Protein AF-A0A821H838-F1 (afdb_monomer_lite)

Sequence (88 aa):
TVMGIPIITLNSIQEDKRIFFDIGATLSYLSEDLRIGTSTGDMNHFDPTLGSFTANVYKIDVALSRTVETLTFGSLPYSMRMPLWLNG

pLDDT: mean 85.68, std 8.5, range [48.12, 95.62]

Structure (mmCIF, N/CA/C/O backbone):
data_AF-A0A821H838-F1
#
_entry.id   AF-A0A821H838-F1
#
loop_
_atom_site.group_PDB
_atom_site.id
_atom_site.type_symbol
_atom_site.label_atom_id
_atom_site.label_alt_id
_atom_site.label_comp_id
_atom_site.label_asym_id
_atom_site.label_entity_id
_atom_site.label_seq_id
_atom_site.pdbx_PDB_ins_code
_atom_site.Cartn_x
_atom_site.Cartn_y
_atom_site.Cartn_z
_atom_site.occupancy
_atom_site.B_iso_or_equiv
_atom_site.auth_seq_id
_atom_site.auth_comp_id
_atom_site.auth_asym_id
_atom_site.auth_atom_id
_atom_site.pdbx_PDB_model_num
ATOM 1 N N . THR A 1 1 ? 1.452 -11.265 -15.681 1.00 67.12 1 THR A N 1
ATOM 2 C CA . THR A 1 1 ? 2.584 -10.630 -14.974 1.00 67.12 1 THR A CA 1
ATOM 3 C C . THR A 1 1 ? 2.923 -9.348 -15.694 1.00 67.12 1 THR A C 1
ATOM 5 O O . THR A 1 1 ? 2.721 -9.271 -16.899 1.00 67.12 1 THR A O 1
ATOM 8 N N . VAL A 1 2 ? 3.416 -8.343 -14.987 1.00 75.38 2 VAL A N 1
ATOM 9 C CA . VAL A 1 2 ? 3.935 -7.106 -15.581 1.00 75.38 2 VAL A CA 1
ATOM 1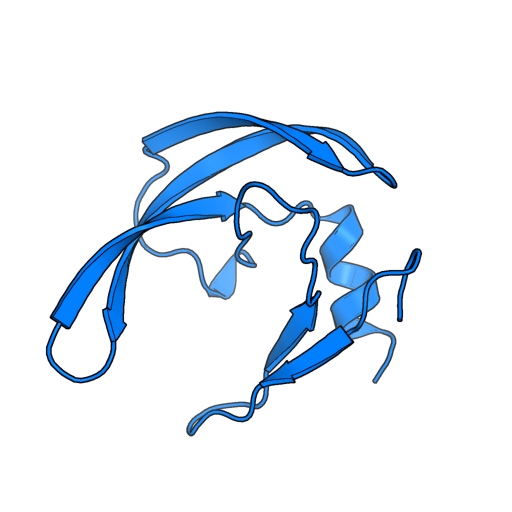0 C C . VAL A 1 2 ? 5.277 -6.862 -14.923 1.00 75.38 2 VAL A C 1
ATOM 12 O O . VAL A 1 2 ? 5.369 -6.920 -13.703 1.00 75.38 2 VAL A O 1
ATOM 15 N N . MET A 1 3 ? 6.318 -6.655 -15.731 1.00 77.81 3 MET A N 1
ATOM 16 C CA . MET A 1 3 ? 7.668 -6.357 -15.229 1.00 77.81 3 MET A CA 1
ATOM 17 C C . MET A 1 3 ? 8.198 -7.460 -14.287 1.00 77.81 3 MET A C 1
ATOM 19 O O . MET A 1 3 ? 8.872 -7.198 -13.303 1.00 77.81 3 MET A O 1
ATOM 23 N N . GLY A 1 4 ? 7.841 -8.719 -14.570 1.00 80.44 4 GLY A N 1
ATOM 24 C CA . GLY A 1 4 ? 8.196 -9.878 -13.741 1.00 80.44 4 GLY A CA 1
ATOM 25 C C . GLY A 1 4 ? 7.312 -10.085 -12.506 1.00 80.44 4 GLY A C 1
ATOM 26 O O . GLY A 1 4 ? 7.343 -11.166 -11.927 1.00 80.44 4 GLY A O 1
ATOM 27 N N . ILE A 1 5 ? 6.460 -9.120 -12.153 1.00 85.81 5 ILE A N 1
ATOM 28 C CA . ILE A 1 5 ? 5.594 -9.189 -10.976 1.00 85.81 5 ILE A CA 1
ATOM 29 C C . ILE A 1 5 ? 4.265 -9.881 -11.339 1.00 85.81 5 ILE A C 1
ATOM 31 O O . ILE A 1 5 ? 3.603 -9.495 -12.318 1.00 85.81 5 ILE A O 1
ATOM 35 N N . PRO A 1 6 ? 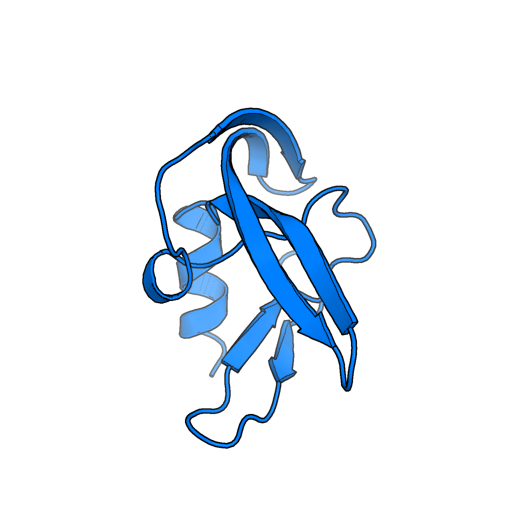3.843 -10.925 -10.602 1.00 89.81 6 PRO A N 1
ATOM 36 C CA . PRO A 1 6 ? 2.529 -11.539 -10.763 1.00 89.81 6 PRO A CA 1
ATOM 37 C C . PRO A 1 6 ? 1.396 -10.541 -10.530 1.00 89.81 6 PRO A C 1
ATOM 39 O O . PRO A 1 6 ? 1.427 -9.760 -9.585 1.00 89.81 6 PRO A O 1
ATOM 42 N N . ILE A 1 7 ? 0.373 -10.600 -11.385 1.00 90.31 7 ILE A N 1
ATOM 43 C CA . ILE A 1 7 ? -0.907 -9.939 -11.125 1.00 90.31 7 ILE A CA 1
ATOM 44 C C . ILE A 1 7 ? -1.886 -11.044 -10.766 1.00 90.31 7 ILE A C 1
ATOM 46 O O . ILE A 1 7 ? -2.068 -11.966 -11.563 1.00 90.31 7 ILE A O 1
ATOM 50 N N . ILE A 1 8 ? -2.488 -10.951 -9.587 1.00 91.56 8 ILE A N 1
ATOM 51 C CA . ILE A 1 8 ? -3.486 -11.907 -9.105 1.00 91.56 8 ILE A CA 1
ATOM 52 C C . ILE A 1 8 ? -4.823 -11.204 -8.895 1.00 91.56 8 ILE A C 1
ATOM 54 O O . ILE A 1 8 ? -4.872 -9.991 -8.679 1.00 91.56 8 ILE A O 1
ATOM 58 N N . THR A 1 9 ? -5.902 -11.977 -8.955 1.00 91.50 9 THR A N 1
ATOM 59 C CA . THR A 1 9 ? -7.244 -11.509 -8.617 1.00 91.50 9 THR A CA 1
ATOM 60 C C . THR A 1 9 ? -7.544 -11.891 -7.173 1.00 91.50 9 THR A C 1
ATOM 62 O O . THR A 1 9 ? -7.518 -13.065 -6.814 1.00 91.50 9 THR A O 1
ATOM 65 N N . LEU A 1 10 ? -7.810 -10.887 -6.345 1.00 88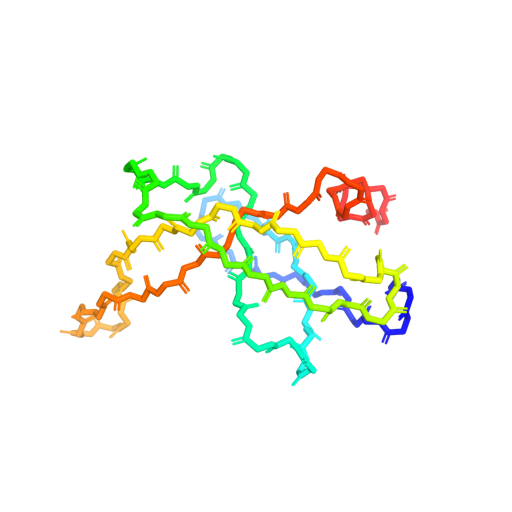.50 10 LEU A N 1
ATOM 66 C CA . LEU A 1 10 ? -8.387 -11.019 -5.018 1.00 88.50 10 LEU A CA 1
ATOM 67 C C . LEU A 1 10 ? -9.903 -10.973 -5.151 1.00 88.50 10 LEU A C 1
ATOM 69 O O . LEU A 1 10 ? -10.465 -9.933 -5.499 1.00 88.50 10 LEU A O 1
ATOM 73 N N . ASN A 1 11 ? -10.556 -12.090 -4.849 1.00 89.44 11 ASN A N 1
ATOM 74 C CA . ASN A 1 11 ? -12.007 -12.119 -4.792 1.00 89.44 11 ASN A CA 1
ATOM 75 C C . ASN A 1 11 ? -12.493 -11.456 -3.502 1.00 89.44 11 ASN A C 1
ATOM 77 O O . ASN A 1 11 ? -12.036 -11.802 -2.410 1.00 89.44 11 ASN A O 1
ATOM 81 N N . SER A 1 12 ? -13.421 -10.509 -3.622 1.00 81.81 12 SER A N 1
ATOM 82 C CA . SER A 1 12 ? -14.062 -9.858 -2.477 1.00 81.81 12 SER A CA 1
ATOM 83 C C . SER A 1 12 ? -15.581 -9.872 -2.624 1.00 81.81 12 SER A C 1
ATOM 85 O O . SER A 1 12 ? -16.111 -10.094 -3.707 1.00 81.81 12 SER A O 1
ATOM 87 N N . ILE A 1 13 ? -16.295 -9.634 -1.521 1.00 79.00 13 ILE A N 1
ATOM 88 C CA . ILE A 1 13 ? -17.766 -9.652 -1.499 1.00 79.00 13 ILE A CA 1
ATOM 89 C C . ILE A 1 13 ? -18.364 -8.581 -2.427 1.00 79.00 13 ILE A C 1
ATOM 91 O O . ILE A 1 13 ? -19.442 -8.787 -2.976 1.00 79.00 13 ILE A O 1
ATOM 95 N N . GLN A 1 14 ? -17.696 -7.434 -2.570 1.00 80.56 14 GLN A N 1
ATOM 96 C CA . GLN A 1 14 ? -18.220 -6.292 -3.323 1.00 80.56 14 GLN A CA 1
ATOM 97 C C . GLN A 1 14 ? -17.715 -6.272 -4.763 1.00 80.56 14 GLN A C 1
ATOM 99 O O . GLN A 1 14 ? -18.492 -6.021 -5.679 1.00 80.56 14 GLN A O 1
ATOM 104 N N . GLU A 1 15 ? -16.421 -6.520 -4.961 1.00 85.00 15 GLU A N 1
ATOM 105 C CA . GLU A 1 15 ? -15.795 -6.463 -6.279 1.00 85.00 15 GLU A CA 1
ATOM 106 C C . GLU A 1 15 ? -14.473 -7.234 -6.286 1.00 85.00 15 GLU A C 1
ATOM 108 O O . GLU A 1 15 ? -13.662 -7.107 -5.362 1.00 85.00 15 GLU A O 1
ATOM 113 N N . ASP A 1 16 ? -14.223 -7.998 -7.343 1.00 89.25 16 ASP A N 1
ATOM 114 C CA . ASP A 1 16 ? -12.908 -8.582 -7.575 1.00 89.25 16 ASP A CA 1
ATOM 115 C C . ASP A 1 16 ? -11.880 -7.469 -7.808 1.00 89.25 16 ASP A C 1
ATOM 117 O O . ASP A 1 16 ? -12.060 -6.591 -8.652 1.00 89.25 16 ASP A O 1
ATOM 121 N N . LYS A 1 17 ? -10.773 -7.506 -7.068 1.00 87.19 17 LYS A N 1
ATOM 122 C CA . LYS A 1 17 ? -9.679 -6.541 -7.214 1.00 87.19 17 LYS A CA 1
ATOM 123 C C . LYS A 1 17 ? -8.451 -7.236 -7.762 1.00 87.19 17 LYS A C 1
ATOM 125 O O . LYS A 1 17 ? -8.106 -8.340 -7.353 1.00 87.19 17 LYS A O 1
ATOM 130 N N . ARG A 1 18 ? -7.745 -6.574 -8.671 1.00 88.25 18 ARG A N 1
ATOM 131 C CA . ARG A 1 18 ? -6.461 -7.061 -9.178 1.00 88.25 18 ARG A CA 1
ATOM 132 C C . ARG A 1 18 ? -5.332 -6.371 -8.451 1.00 88.25 18 ARG A C 1
ATOM 134 O O . ARG A 1 18 ? -5.355 -5.153 -8.295 1.00 88.25 18 ARG A O 1
ATOM 141 N N . ILE A 1 19 ? -4.340 -7.149 -8.045 1.00 90.62 19 ILE A N 1
ATOM 142 C CA . ILE A 1 19 ? -3.183 -6.637 -7.320 1.00 90.62 19 ILE A CA 1
ATOM 143 C C . ILE A 1 19 ? -1.888 -7.163 -7.917 1.00 90.62 19 ILE A C 1
ATOM 145 O O . ILE A 1 19 ? -1.838 -8.274 -8.449 1.00 90.62 19 ILE A O 1
ATOM 149 N N . PHE A 1 20 ? -0.831 -6.368 -7.786 1.00 90.94 20 PHE A N 1
ATOM 150 C CA . PHE A 1 20 ? 0.530 -6.863 -7.918 1.00 90.94 20 PHE A CA 1
ATOM 151 C C . PHE A 1 20 ? 0.874 -7.678 -6.675 1.00 90.94 20 PHE A C 1
ATOM 153 O O . PHE A 1 20 ? 0.770 -7.177 -5.558 1.00 90.94 20 PHE A O 1
ATOM 160 N N . PHE A 1 21 ? 1.279 -8.928 -6.867 1.00 91.06 21 PHE A N 1
ATOM 161 C CA . PHE A 1 21 ? 1.803 -9.761 -5.794 1.00 91.06 21 PHE A CA 1
ATOM 162 C C . PHE A 1 21 ? 3.330 -9.706 -5.823 1.00 91.06 21 PHE A C 1
ATOM 164 O O . PHE A 1 21 ? 3.988 -10.565 -6.411 1.00 91.06 21 PHE A O 1
ATOM 171 N N . ASP A 1 22 ? 3.872 -8.639 -5.240 1.00 88.38 22 ASP A N 1
ATOM 172 C CA . ASP A 1 22 ? 5.304 -8.353 -5.217 1.00 88.38 22 ASP A CA 1
ATOM 173 C C . ASP A 1 22 ? 5.921 -8.687 -3.853 1.00 88.38 22 ASP A C 1
ATOM 175 O O . ASP A 1 22 ? 5.717 -7.979 -2.869 1.00 88.38 22 ASP A O 1
ATOM 179 N N . ILE A 1 23 ? 6.697 -9.771 -3.801 1.00 86.88 23 ILE A N 1
ATOM 180 C CA . ILE A 1 23 ? 7.437 -10.188 -2.599 1.00 86.88 23 ILE A CA 1
ATOM 181 C C . ILE A 1 23 ? 8.705 -9.354 -2.350 1.00 86.88 23 ILE A C 1
ATOM 183 O O . ILE A 1 23 ? 9.300 -9.463 -1.281 1.00 86.88 23 ILE A O 1
ATOM 187 N N . GLY A 1 24 ? 9.148 -8.569 -3.337 1.00 84.44 24 GLY A N 1
ATOM 188 C CA . GLY A 1 24 ? 10.308 -7.684 -3.236 1.00 84.44 24 GLY A CA 1
ATOM 189 C C . GLY A 1 24 ? 9.968 -6.297 -2.689 1.00 84.44 24 GLY A C 1
ATOM 190 O O . GLY A 1 24 ? 10.873 -5.561 -2.291 1.00 84.44 24 GLY A O 1
ATOM 191 N N . ALA A 1 25 ? 8.684 -5.938 -2.636 1.00 84.94 25 ALA A N 1
ATOM 192 C CA . ALA A 1 25 ? 8.238 -4.652 -2.128 1.00 84.94 25 ALA A CA 1
ATOM 193 C C . ALA A 1 25 ? 8.361 -4.577 -0.597 1.00 84.94 25 ALA A C 1
ATOM 195 O O . ALA A 1 25 ? 7.834 -5.409 0.140 1.00 84.94 25 ALA A O 1
ATOM 196 N N . THR A 1 26 ? 9.011 -3.524 -0.098 1.00 86.62 26 THR A N 1
ATOM 197 C CA . THR A 1 26 ? 9.136 -3.259 1.349 1.00 86.62 26 THR A CA 1
ATOM 198 C C . THR A 1 26 ? 7.900 -2.592 1.953 1.00 86.62 26 THR A C 1
ATOM 200 O O . THR A 1 26 ? 7.783 -2.490 3.173 1.00 86.62 26 THR A O 1
ATOM 203 N N . LEU A 1 27 ? 6.983 -2.128 1.103 1.00 89.44 27 LEU A N 1
ATOM 204 C CA . LEU A 1 27 ? 5.754 -1.444 1.473 1.00 89.44 27 LEU A CA 1
ATOM 205 C C . LEU A 1 27 ? 4.637 -1.872 0.521 1.00 89.44 27 LEU A C 1
ATOM 207 O O . LEU A 1 27 ? 4.853 -2.010 -0.680 1.00 89.44 27 LEU A O 1
ATOM 211 N N . SER A 1 28 ? 3.432 -2.055 1.057 1.00 91.50 28 SER A N 1
ATOM 212 C CA . SER A 1 28 ? 2.236 -2.247 0.237 1.00 91.50 28 SER A CA 1
ATOM 213 C C . SER A 1 28 ? 1.683 -0.901 -0.221 1.00 91.50 28 SER A C 1
ATOM 215 O O . SER A 1 28 ? 1.632 0.054 0.556 1.00 91.50 28 SER A O 1
ATOM 217 N N . TYR A 1 29 ? 1.219 -0.833 -1.466 1.00 91.81 29 TYR A N 1
ATOM 218 C CA . TYR A 1 29 ? 0.676 0.390 -2.047 1.00 91.81 29 TYR A CA 1
ATOM 219 C C . TYR A 1 29 ? -0.806 0.238 -2.360 1.00 91.81 29 TYR A C 1
ATOM 221 O O . TYR A 1 29 ? -1.232 -0.779 -2.904 1.00 91.81 29 TYR A O 1
ATOM 229 N N . LEU A 1 30 ? -1.580 1.274 -2.055 1.00 91.06 30 LEU A N 1
ATOM 230 C CA . LEU A 1 30 ? -3.010 1.317 -2.333 1.00 91.06 30 LEU A CA 1
ATOM 231 C C . LEU A 1 30 ? -3.308 2.273 -3.481 1.00 91.06 30 LEU A C 1
ATOM 233 O O . LEU A 1 30 ? -2.723 3.359 -3.584 1.00 91.06 30 LEU A O 1
ATOM 237 N N . SER A 1 31 ? -4.247 1.872 -4.335 1.00 88.06 31 SER A N 1
ATOM 238 C CA . SER A 1 31 ? -4.852 2.769 -5.307 1.00 88.06 31 SER A CA 1
ATOM 239 C C . SER A 1 31 ? -5.639 3.864 -4.590 1.00 88.06 31 SER A C 1
ATOM 241 O O . SER A 1 31 ? -6.074 3.710 -3.452 1.00 88.06 31 SER A O 1
ATOM 243 N N . GLU A 1 32 ? -5.787 5.005 -5.254 1.00 84.31 32 GLU A N 1
ATOM 244 C CA . GLU A 1 32 ? -6.360 6.216 -4.664 1.00 84.31 32 GLU A CA 1
ATOM 245 C C . GLU A 1 32 ? -7.761 6.018 -4.071 1.00 84.31 32 GLU A C 1
ATOM 247 O O . GLU A 1 32 ? -8.056 6.593 -3.030 1.00 84.31 32 GLU A O 1
ATOM 252 N N . ASP A 1 33 ? -8.573 5.158 -4.688 1.00 83.12 33 ASP A N 1
ATOM 253 C CA . ASP A 1 33 ? -9.921 4.780 -4.256 1.00 83.12 33 ASP A CA 1
ATOM 254 C C . ASP A 1 33 ? -9.951 3.969 -2.950 1.00 83.12 33 ASP A C 1
ATOM 256 O O . ASP A 1 33 ? -10.967 3.962 -2.261 1.00 83.12 33 ASP A O 1
ATOM 260 N N . LEU A 1 34 ? -8.844 3.313 -2.588 1.00 82.56 34 LEU A N 1
ATOM 261 C CA . LEU A 1 34 ? -8.718 2.511 -1.367 1.00 82.56 34 LEU A CA 1
ATOM 262 C C . LEU A 1 34 ? -8.022 3.261 -0.226 1.00 82.56 34 LEU A C 1
ATOM 264 O O . LEU A 1 34 ? -7.964 2.762 0.898 1.00 82.56 34 LEU A O 1
ATOM 268 N N . ARG A 1 35 ? -7.464 4.447 -0.490 1.00 82.62 35 ARG A N 1
ATOM 269 C CA . ARG A 1 35 ? -6.815 5.244 0.554 1.00 82.62 35 ARG A CA 1
ATOM 270 C C . ARG A 1 35 ? -7.876 5.944 1.387 1.00 82.62 35 ARG A C 1
ATOM 272 O O . ARG A 1 35 ? -8.663 6.732 0.873 1.00 82.62 35 ARG A O 1
ATOM 279 N N . ILE A 1 36 ? -7.842 5.703 2.690 1.00 81.38 36 ILE A N 1
ATOM 280 C CA . ILE A 1 36 ? -8.733 6.340 3.656 1.00 81.38 36 ILE A CA 1
ATOM 281 C C . ILE A 1 36 ? -7.879 7.196 4.596 1.00 81.38 36 ILE A C 1
ATOM 283 O O . ILE A 1 36 ? -6.802 6.779 5.018 1.00 81.38 36 ILE A 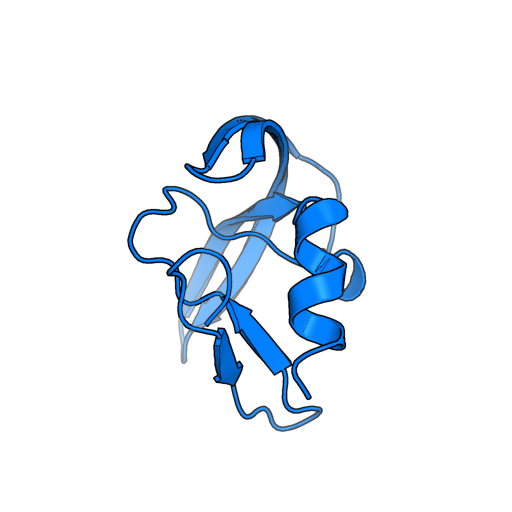O 1
ATOM 287 N N . GLY A 1 37 ? -8.362 8.396 4.923 1.00 83.06 37 GLY A N 1
ATOM 288 C CA . GLY A 1 37 ? -7.689 9.321 5.836 1.00 83.06 37 GLY A CA 1
ATOM 289 C C . GLY A 1 37 ? -6.664 10.245 5.170 1.00 83.06 37 GLY A C 1
ATOM 290 O O . GLY A 1 37 ? -6.638 10.421 3.951 1.00 83.06 37 GLY A O 1
ATOM 291 N N . THR A 1 38 ? -5.835 10.878 6.000 1.00 85.81 38 THR A N 1
ATOM 292 C CA . THR A 1 38 ? -4.841 11.877 5.576 1.00 85.81 38 THR A CA 1
ATOM 293 C C . THR A 1 38 ? -3.452 11.255 5.494 1.00 85.81 38 THR A C 1
ATOM 295 O O . THR A 1 38 ? -3.129 10.338 6.251 1.00 85.81 38 THR A O 1
ATOM 298 N N . SER A 1 39 ? -2.616 11.772 4.588 1.00 90.69 39 SER A N 1
ATOM 299 C CA . SER A 1 39 ? -1.204 11.390 4.533 1.00 90.69 39 SER A CA 1
ATOM 300 C C . SER A 1 39 ? -0.535 11.672 5.879 1.00 90.69 39 SER A C 1
ATOM 302 O O . SER A 1 39 ? -0.733 12.725 6.483 1.00 90.69 39 SER A O 1
ATOM 304 N N . THR A 1 40 ? 0.258 10.714 6.339 1.00 93.44 40 THR A N 1
ATOM 305 C CA . THR A 1 40 ? 1.060 10.790 7.566 1.00 93.44 40 THR A CA 1
ATOM 306 C C . THR A 1 40 ? 2.519 11.153 7.295 1.00 93.44 40 THR A C 1
ATOM 308 O O . THR A 1 40 ? 3.291 11.300 8.240 1.00 93.44 40 THR A O 1
ATOM 311 N N . GLY A 1 41 ? 2.896 11.316 6.024 1.00 93.50 41 GLY A N 1
ATOM 312 C CA . GLY A 1 41 ? 4.232 11.723 5.610 1.00 93.50 41 GLY A CA 1
ATOM 313 C C . GLY A 1 41 ? 4.605 11.185 4.235 1.00 93.50 41 GLY A C 1
ATOM 314 O O . GLY A 1 41 ? 3.752 10.724 3.476 1.00 93.50 41 GLY A O 1
ATOM 315 N N . ASP A 1 42 ? 5.902 11.205 3.955 1.00 93.31 42 ASP A N 1
ATOM 316 C CA . ASP A 1 42 ? 6.496 10.714 2.718 1.00 93.31 42 ASP A CA 1
ATOM 317 C C . ASP A 1 42 ? 7.602 9.706 3.022 1.00 93.31 42 ASP A C 1
ATOM 319 O O . ASP A 1 42 ? 8.335 9.843 4.005 1.00 93.31 42 ASP A O 1
ATOM 323 N N . MET A 1 43 ? 7.737 8.697 2.167 1.00 90.94 43 MET A N 1
ATOM 324 C CA . MET A 1 43 ? 8.792 7.696 2.268 1.00 90.94 43 MET A CA 1
ATOM 325 C C . MET A 1 43 ? 9.430 7.454 0.901 1.00 90.94 43 MET A C 1
ATOM 327 O O . MET A 1 43 ? 8.746 7.354 -0.119 1.00 90.94 43 MET A O 1
ATOM 331 N N . ASN A 1 44 ? 10.761 7.385 0.881 1.00 89.81 44 ASN A N 1
ATOM 332 C CA . ASN A 1 44 ? 11.514 7.050 -0.322 1.00 89.81 44 ASN A CA 1
ATOM 333 C C . ASN A 1 44 ? 11.528 5.537 -0.512 1.00 89.81 44 ASN A C 1
ATOM 335 O O . ASN A 1 44 ? 11.871 4.793 0.406 1.00 89.81 44 ASN A O 1
ATOM 339 N N . HIS A 1 45 ? 11.214 5.105 -1.724 1.00 85.81 45 HIS A N 1
ATOM 340 C CA . HIS A 1 45 ? 11.179 3.710 -2.120 1.00 85.81 45 HIS A CA 1
ATOM 341 C C . HIS A 1 45 ? 11.919 3.493 -3.428 1.00 85.81 45 HIS A C 1
ATOM 343 O O . HIS A 1 45 ? 12.153 4.417 -4.208 1.00 85.81 45 HIS A O 1
ATOM 349 N N . PHE A 1 46 ? 12.287 2.239 -3.647 1.00 82.38 46 PHE A N 1
ATOM 350 C CA . PHE A 1 46 ? 12.861 1.769 -4.888 1.00 82.38 46 PHE A CA 1
ATOM 351 C C . PHE A 1 46 ? 12.027 0.591 -5.379 1.00 82.38 46 PHE A C 1
ATOM 353 O O . PHE A 1 46 ? 11.838 -0.378 -4.644 1.00 82.38 46 PHE A O 1
ATOM 360 N N . ASP A 1 47 ? 11.547 0.689 -6.612 1.00 78.94 47 ASP A N 1
ATOM 361 C CA . ASP A 1 47 ? 10.984 -0.429 -7.361 1.00 78.94 47 ASP A CA 1
ATOM 362 C C . ASP A 1 47 ? 11.924 -0.714 -8.543 1.00 78.94 47 ASP A C 1
ATOM 364 O O . ASP A 1 47 ? 12.342 0.233 -9.215 1.00 78.94 47 ASP A O 1
ATOM 368 N N . PRO A 1 48 ? 12.275 -1.979 -8.833 1.00 74.56 48 PRO A N 1
ATOM 369 C CA . PRO A 1 48 ? 13.187 -2.313 -9.928 1.00 74.56 48 PRO A CA 1
ATOM 370 C C . PRO A 1 48 ? 12.765 -1.773 -11.297 1.00 74.56 48 PRO A C 1
ATOM 372 O O . PRO A 1 48 ? 13.613 -1.623 -12.175 1.00 74.56 48 PRO A O 1
ATOM 375 N N . THR A 1 49 ? 11.479 -1.480 -11.488 1.00 75.31 49 THR A N 1
ATOM 376 C CA . THR A 1 49 ? 10.964 -0.956 -12.748 1.00 75.31 49 THR A CA 1
ATOM 377 C C . THR A 1 49 ? 10.807 0.557 -12.753 1.00 75.31 49 THR A C 1
ATOM 379 O O . THR A 1 49 ? 11.098 1.198 -13.760 1.00 75.31 49 THR A O 1
ATOM 382 N N . LEU A 1 50 ? 10.333 1.142 -11.654 1.00 76.56 50 LEU A N 1
ATOM 383 C CA . LEU A 1 50 ? 10.142 2.591 -11.551 1.00 76.56 50 LEU A CA 1
ATOM 384 C C . LEU A 1 50 ? 11.421 3.346 -11.172 1.00 76.56 50 LEU A C 1
ATOM 386 O O . LEU A 1 50 ? 11.486 4.562 -11.345 1.00 76.56 50 LEU A O 1
ATOM 390 N N . GLY A 1 51 ? 12.423 2.648 -10.639 1.00 82.06 51 GLY A N 1
ATOM 391 C CA . GLY A 1 51 ? 13.568 3.261 -9.982 1.00 82.06 51 GLY A CA 1
ATOM 392 C C . GLY A 1 51 ? 13.190 3.855 -8.623 1.00 82.06 51 GLY A C 1
ATOM 393 O O . GLY A 1 51 ? 12.261 3.397 -7.956 1.00 82.06 51 GLY A O 1
ATOM 394 N N . SER A 1 52 ? 13.938 4.871 -8.194 1.00 88.19 52 SER A N 1
ATOM 395 C CA . SER A 1 52 ? 13.674 5.573 -6.935 1.00 88.19 52 SER A CA 1
ATOM 396 C C . SER A 1 52 ? 12.501 6.540 -7.073 1.00 88.19 52 SER A C 1
ATOM 398 O O . SER A 1 52 ? 12.479 7.371 -7.981 1.00 88.19 52 SER A O 1
ATOM 400 N N . PHE A 1 53 ? 11.568 6.492 -6.129 1.00 87.62 53 PHE A N 1
ATOM 401 C CA . PHE A 1 53 ? 10.441 7.416 -6.050 1.00 87.62 53 PHE A CA 1
ATOM 402 C C . PHE A 1 53 ? 10.073 7.709 -4.595 1.00 87.62 53 PHE A C 1
ATOM 404 O O . PHE A 1 53 ? 10.417 6.963 -3.681 1.00 87.62 53 PHE A O 1
ATOM 411 N N . THR A 1 54 ? 9.355 8.806 -4.379 1.00 89.88 54 THR A N 1
ATOM 412 C CA . THR A 1 54 ? 8.806 9.165 -3.070 1.00 89.88 54 THR A CA 1
ATOM 413 C C . THR A 1 54 ? 7.308 8.895 -3.081 1.00 89.88 54 THR A C 1
ATOM 415 O O . THR A 1 54 ? 6.605 9.338 -3.990 1.00 89.88 54 THR A O 1
ATOM 418 N N . ALA A 1 55 ? 6.819 8.157 -2.088 1.00 89.62 55 ALA A N 1
ATOM 419 C CA . ALA A 1 55 ? 5.406 7.856 -1.920 1.00 89.62 55 ALA A CA 1
ATOM 420 C C . ALA A 1 55 ? 4.860 8.540 -0.668 1.00 89.62 55 ALA A C 1
ATOM 422 O O . ALA A 1 55 ? 5.457 8.447 0.405 1.00 89.62 55 ALA A O 1
ATOM 423 N N . ASN A 1 56 ? 3.686 9.157 -0.796 1.00 93.25 56 ASN A N 1
ATOM 424 C CA . ASN A 1 56 ? 2.902 9.567 0.363 1.00 93.25 56 ASN A CA 1
ATOM 425 C C . ASN A 1 56 ? 2.472 8.309 1.126 1.00 93.25 56 ASN A C 1
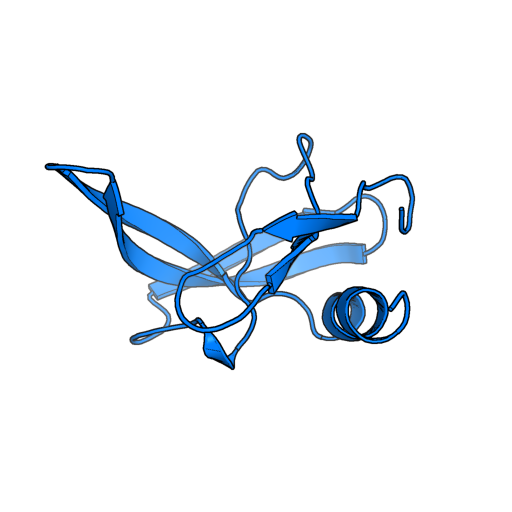ATOM 427 O O . ASN A 1 56 ? 1.982 7.354 0.511 1.00 93.25 56 ASN A O 1
ATOM 431 N N . VAL A 1 57 ? 2.611 8.321 2.450 1.00 94.44 57 VAL A N 1
ATOM 432 C CA . VAL A 1 57 ? 2.272 7.183 3.308 1.00 94.44 57 VAL A CA 1
ATOM 433 C C . VAL A 1 57 ? 1.075 7.467 4.202 1.00 94.44 57 VAL A C 1
ATOM 435 O O . VAL A 1 57 ? 0.919 8.549 4.763 1.00 94.44 57 VAL A O 1
ATOM 438 N N . TYR A 1 58 ? 0.234 6.459 4.374 1.00 94.62 58 TYR A N 1
ATOM 439 C CA . TYR A 1 58 ? -1.021 6.517 5.109 1.00 94.62 58 TYR A CA 1
ATOM 440 C C . TYR A 1 58 ? -1.018 5.432 6.175 1.00 94.62 58 TYR A C 1
ATOM 442 O O . TYR A 1 58 ? -0.582 4.310 5.914 1.00 94.62 58 TYR A O 1
ATOM 450 N N . LYS A 1 59 ? -1.528 5.754 7.363 1.00 93.56 59 LYS A N 1
ATOM 451 C CA . LYS A 1 59 ? -1.819 4.762 8.397 1.00 93.56 59 LYS A CA 1
ATOM 452 C C . LYS A 1 59 ? -3.279 4.361 8.288 1.00 93.56 59 LYS A C 1
ATOM 454 O O . LYS A 1 59 ? -4.150 5.220 8.389 1.00 93.56 59 LYS A O 1
ATOM 459 N N . ILE A 1 60 ? -3.522 3.081 8.048 1.00 92.44 60 ILE A N 1
ATOM 460 C CA . ILE A 1 60 ? -4.857 2.535 7.823 1.00 92.44 60 ILE A CA 1
ATOM 461 C C . ILE A 1 60 ? -5.053 1.362 8.771 1.00 92.44 60 ILE A C 1
ATOM 463 O O . ILE A 1 60 ? -4.210 0.467 8.848 1.00 92.44 60 ILE A O 1
ATOM 467 N N . ASP A 1 61 ? -6.180 1.375 9.472 1.00 92.56 61 ASP A N 1
ATOM 468 C CA . ASP A 1 61 ? -6.601 0.264 10.309 1.00 92.56 61 ASP A CA 1
ATOM 469 C C . ASP A 1 61 ? -7.108 -0.875 9.426 1.00 92.56 61 ASP A C 1
ATOM 471 O O . ASP A 1 61 ? -8.066 -0.727 8.664 1.00 92.56 61 ASP A O 1
ATOM 475 N N . VAL A 1 62 ? -6.446 -2.023 9.523 1.00 90.50 62 VAL A N 1
ATOM 476 C CA . VAL A 1 62 ? -6.778 -3.234 8.780 1.00 90.50 62 VAL A CA 1
ATOM 477 C C . VAL A 1 62 ? -7.315 -4.265 9.756 1.00 90.50 62 VAL A C 1
ATOM 479 O O . VAL A 1 62 ? -6.629 -4.693 10.684 1.00 90.50 62 VAL A O 1
ATOM 482 N N . ALA A 1 63 ? -8.561 -4.675 9.532 1.00 91.62 63 ALA A N 1
ATOM 483 C CA . ALA A 1 63 ? -9.182 -5.745 10.292 1.00 91.62 63 ALA A CA 1
ATOM 484 C C . ALA A 1 63 ? -8.802 -7.107 9.694 1.00 91.62 63 ALA A C 1
ATOM 486 O O . ALA A 1 63 ? -9.139 -7.412 8.549 1.00 91.62 63 ALA A O 1
ATOM 487 N N . LEU A 1 64 ? -8.131 -7.947 10.483 1.00 88.31 64 LEU A N 1
ATOM 488 C CA . LEU A 1 64 ? -7.793 -9.325 10.133 1.00 88.31 64 LEU A CA 1
ATOM 489 C C . LEU A 1 64 ? -8.484 -10.270 11.117 1.00 88.31 64 LEU A C 1
ATOM 491 O O . LEU A 1 64 ? -8.057 -10.465 12.253 1.00 88.31 64 LEU A O 1
ATOM 495 N N . SER A 1 65 ? -9.583 -10.883 10.673 1.00 88.88 65 SER A N 1
ATOM 496 C CA . SER A 1 65 ? -10.467 -11.697 11.520 1.00 88.88 65 SER A CA 1
ATOM 497 C C . SER A 1 65 ? -10.978 -10.950 12.761 1.00 88.88 65 SER A C 1
ATOM 499 O O . SER A 1 65 ? -12.018 -10.305 12.697 1.00 88.88 65 SER A O 1
ATOM 501 N N . ARG A 1 66 ? -10.287 -11.071 13.902 1.00 92.81 66 ARG A N 1
ATOM 502 C CA . ARG A 1 66 ? -10.690 -10.491 15.196 1.00 92.81 66 ARG A CA 1
ATOM 503 C C . ARG A 1 66 ? -9.731 -9.413 15.697 1.00 92.81 66 ARG A C 1
ATOM 505 O O . ARG A 1 66 ? -9.984 -8.849 16.757 1.00 92.81 66 ARG A O 1
ATOM 512 N N . THR A 1 67 ? -8.641 -9.155 14.982 1.00 95.62 67 THR A N 1
ATOM 513 C CA . THR A 1 67 ? -7.681 -8.107 15.327 1.00 95.62 67 THR A CA 1
ATOM 514 C C . THR A 1 67 ? -7.835 -6.932 14.376 1.00 95.62 67 THR A C 1
ATOM 516 O O . THR A 1 67 ? -8.214 -7.097 13.215 1.00 95.62 67 THR A O 1
ATOM 519 N N . VAL A 1 68 ? -7.563 -5.739 14.892 1.00 95.38 68 VAL A N 1
ATOM 520 C CA . VAL A 1 68 ? -7.420 -4.521 14.098 1.00 95.38 68 VAL A CA 1
ATOM 521 C C . VAL A 1 68 ? -5.994 -4.052 14.302 1.00 95.38 68 VAL A C 1
ATOM 523 O O . VAL A 1 68 ? -5.585 -3.815 15.435 1.00 95.38 68 VAL A O 1
ATOM 526 N N . GLU A 1 69 ? -5.250 -3.962 13.209 1.00 94.31 69 GLU A N 1
ATOM 527 C CA . GLU A 1 69 ? -3.856 -3.534 13.206 1.00 94.31 69 GLU A CA 1
ATOM 528 C C . GLU A 1 69 ? -3.722 -2.279 12.350 1.00 94.31 69 GLU A C 1
ATOM 530 O O . GLU A 1 69 ? -4.214 -2.234 11.221 1.00 94.31 69 GLU A O 1
ATOM 535 N N . THR A 1 70 ? -3.028 -1.263 12.856 1.00 92.94 70 THR A N 1
ATOM 536 C CA . THR A 1 70 ? -2.719 -0.072 12.062 1.00 92.94 70 THR A CA 1
ATOM 537 C C . THR A 1 70 ? -1.487 -0.347 11.207 1.00 92.94 70 THR A C 1
ATOM 539 O O . THR A 1 70 ? -0.363 -0.415 11.710 1.00 92.94 70 THR A O 1
ATOM 542 N N . LEU A 1 71 ? -1.684 -0.471 9.897 1.00 92.56 71 LEU A N 1
ATOM 543 C CA . LEU A 1 71 ? -0.618 -0.709 8.928 1.00 92.56 71 LEU A CA 1
ATOM 544 C C . LEU A 1 71 ? -0.292 0.565 8.146 1.00 92.56 71 LEU A C 1
ATOM 546 O O . LEU A 1 71 ? -1.126 1.455 7.982 1.00 92.56 71 LEU A O 1
ATOM 550 N N . THR A 1 72 ? 0.949 0.658 7.669 1.00 93.38 72 THR A N 1
ATOM 551 C CA . THR A 1 72 ? 1.387 1.763 6.808 1.00 93.38 72 THR A CA 1
ATOM 552 C C . THR A 1 72 ? 1.308 1.331 5.351 1.00 93.38 72 THR A C 1
ATOM 554 O O . THR A 1 72 ? 1.816 0.269 4.998 1.00 93.38 72 THR A O 1
ATOM 557 N N . PHE A 1 73 ? 0.702 2.167 4.512 1.00 94.31 73 PHE A N 1
ATOM 558 C CA . PHE A 1 73 ? 0.571 1.947 3.074 1.00 94.31 73 PHE A CA 1
ATOM 559 C C . PHE A 1 73 ? 1.072 3.150 2.290 1.00 94.31 73 PHE A C 1
ATOM 561 O O . PHE A 1 73 ? 0.843 4.291 2.687 1.00 94.31 73 PHE A O 1
ATOM 568 N N . GLY A 1 74 ? 1.707 2.901 1.150 1.00 93.44 74 GLY A N 1
ATOM 569 C CA . GLY A 1 74 ? 2.087 3.944 0.204 1.00 93.44 74 GLY A CA 1
ATOM 570 C C . GLY A 1 74 ? 0.965 4.253 -0.786 1.00 93.44 74 GLY A C 1
ATOM 571 O O . GLY A 1 74 ? 0.103 3.420 -1.070 1.00 93.44 74 GLY A O 1
ATOM 572 N N . SER A 1 75 ? 0.986 5.442 -1.377 1.00 91.69 75 SER A N 1
ATOM 573 C CA . SER A 1 75 ? 0.185 5.733 -2.567 1.00 91.69 75 SER A CA 1
ATOM 574 C C . SER A 1 75 ? 0.744 4.990 -3.780 1.00 91.69 75 SER A C 1
ATOM 576 O O . SER A 1 75 ? 1.907 5.204 -4.127 1.00 91.69 75 SER A O 1
ATOM 578 N N . LEU A 1 76 ? -0.070 4.165 -4.448 1.00 89.19 76 LEU A N 1
ATOM 579 C CA . LEU A 1 76 ? 0.349 3.477 -5.671 1.00 89.19 76 LEU A CA 1
ATOM 580 C C . LEU A 1 76 ? 0.677 4.504 -6.771 1.00 89.19 76 LEU A C 1
ATOM 582 O O . LEU A 1 76 ? -0.203 5.294 -7.134 1.00 89.19 76 LEU A O 1
ATOM 586 N N . PRO A 1 77 ? 1.903 4.496 -7.331 1.00 84.62 77 PRO A N 1
ATOM 587 C CA . PRO A 1 77 ? 2.276 5.411 -8.402 1.00 84.62 77 PRO A CA 1
ATOM 588 C C . PRO A 1 77 ? 1.352 5.279 -9.616 1.00 84.62 77 PRO A C 1
ATOM 590 O O . PRO A 1 77 ? 0.986 4.174 -10.021 1.00 84.62 77 PRO A O 1
ATOM 593 N N . TYR A 1 78 ? 1.000 6.408 -10.238 1.00 82.25 78 TYR A N 1
ATOM 594 C CA . TYR A 1 78 ? 0.073 6.431 -11.377 1.00 82.25 78 TYR A CA 1
ATOM 595 C C . TYR A 1 78 ? 0.532 5.535 -12.541 1.00 82.25 78 TYR A C 1
ATOM 597 O O . TYR A 1 78 ? -0.283 4.841 -13.148 1.00 82.25 78 TYR A O 1
ATOM 605 N N . SER A 1 79 ? 1.843 5.475 -12.793 1.00 79.38 79 SER A N 1
ATOM 606 C CA . SER A 1 79 ? 2.465 4.605 -13.800 1.00 79.38 79 SER A CA 1
ATOM 607 C C . SER A 1 79 ? 2.158 3.114 -13.604 1.00 79.38 79 SER A C 1
ATOM 609 O O . SER A 1 79 ? 2.103 2.375 -14.584 1.00 79.38 79 SER A O 1
ATOM 611 N N . MET A 1 80 ? 1.896 2.670 -12.370 1.00 79.12 80 MET A N 1
ATOM 612 C CA . MET A 1 80 ? 1.543 1.281 -12.053 1.00 79.12 80 MET A CA 1
ATOM 613 C C . MET A 1 80 ? 0.036 1.018 -12.045 1.00 79.12 80 MET A C 1
ATOM 615 O O . MET A 1 80 ? -0.381 -0.135 -11.960 1.00 79.12 80 MET A O 1
ATOM 619 N N . AR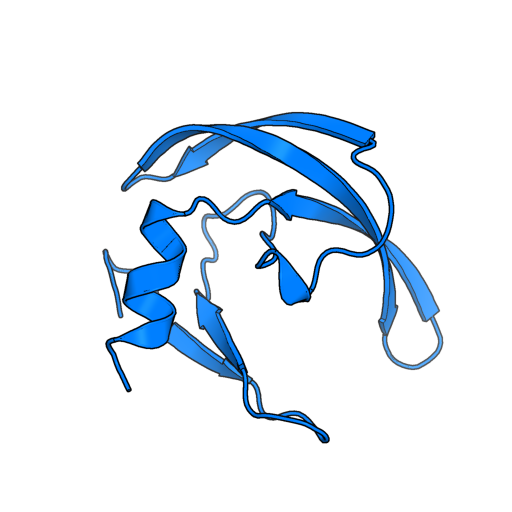G A 1 81 ? -0.809 2.046 -12.171 1.00 81.44 81 ARG A N 1
ATOM 620 C CA . ARG A 1 81 ? -2.268 1.856 -12.208 1.00 81.44 81 ARG A CA 1
ATOM 621 C C . ARG A 1 81 ? -2.698 1.224 -13.530 1.00 81.44 81 ARG A C 1
ATOM 623 O O . ARG A 1 81 ? -3.419 0.232 -13.529 1.00 81.44 81 ARG A O 1
ATOM 630 N N . MET A 1 82 ? -2.203 1.741 -14.655 1.00 78.12 82 MET A N 1
ATOM 631 C CA . MET A 1 82 ? -2.604 1.282 -15.993 1.00 78.12 82 MET A CA 1
ATOM 632 C C . MET A 1 82 ? -2.408 -0.227 -16.230 1.00 78.12 82 MET A C 1
ATOM 634 O O . MET A 1 82 ? -3.330 -0.859 -16.748 1.00 78.12 82 MET A O 1
ATOM 638 N N . PRO A 1 83 ? -1.288 -0.859 -15.827 1.00 77.94 83 PRO A N 1
ATOM 639 C CA . PRO A 1 83 ? -1.113 -2.294 -16.035 1.00 77.94 83 PRO A CA 1
ATOM 640 C C . PRO A 1 83 ? -2.075 -3.189 -15.233 1.00 77.94 83 PRO A C 1
ATOM 642 O O . PRO A 1 83 ? -2.331 -4.312 -15.673 1.00 77.94 83 PRO A O 1
ATOM 645 N N . LEU A 1 84 ? -2.631 -2.715 -14.106 1.00 74.94 84 LEU A N 1
ATOM 646 C CA . LEU A 1 84 ? -3.691 -3.427 -13.369 1.00 74.94 84 LEU A CA 1
ATOM 647 C C . LEU A 1 84 ? -5.035 -3.384 -14.110 1.00 74.94 84 LEU A C 1
ATOM 649 O O . LEU A 1 84 ? -5.802 -4.344 -14.044 1.00 74.94 84 LEU A O 1
ATOM 653 N N . TRP A 1 85 ? -5.295 -2.291 -14.833 1.00 72.56 85 TRP A N 1
ATOM 654 C CA . TRP A 1 85 ? -6.539 -2.061 -15.571 1.00 72.56 85 TRP A CA 1
ATOM 655 C C . TRP A 1 85 ? -6.545 -2.747 -16.944 1.00 72.56 85 TRP A C 1
ATOM 657 O O . TRP A 1 85 ? -7.565 -3.292 -17.346 1.00 72.56 85 TRP A O 1
ATOM 667 N N . LEU A 1 86 ? -5.417 -2.738 -17.665 1.00 61.88 86 LEU A N 1
ATOM 668 C CA . LEU A 1 86 ? -5.354 -3.162 -19.073 1.00 61.88 86 LEU A CA 1
ATOM 669 C C . LEU A 1 86 ? -5.187 -4.670 -19.302 1.00 61.88 86 LEU A C 1
ATOM 671 O O . LEU A 1 86 ? -5.533 -5.150 -20.373 1.00 61.88 86 LEU A O 1
ATOM 675 N N . ASN A 1 87 ? -4.657 -5.437 -18.346 1.00 53.41 87 ASN A N 1
ATOM 676 C CA . ASN A 1 87 ? -4.397 -6.873 -18.548 1.00 53.41 87 ASN A CA 1
ATOM 677 C C . ASN A 1 87 ? -5.624 -7.760 -18.267 1.00 53.41 87 ASN A C 1
ATOM 679 O O . ASN A 1 87 ? -5.464 -8.831 -17.678 1.00 53.41 87 ASN A O 1
ATOM 683 N N . GLY A 1 88 ? -6.838 -7.238 -18.465 1.00 48.12 88 GLY A N 1
ATOM 684 C CA . GLY A 1 88 ? -8.110 -7.914 -18.168 1.00 48.12 88 GLY A CA 1
ATOM 685 C C . GLY A 1 88 ? -8.399 -9.047 -19.136 1.00 48.12 88 GLY A C 1
ATOM 686 O O . GLY A 1 88 ? -8.255 -8.805 -20.352 1.00 48.12 88 GLY A O 1
#

Secondary structure (DSSP, 8-state):
-BTTB-EEEE--SS--EEEE--TT-SSEEE-GGG--S---EEEEEEETTTEEEEEEEEEEEEEETTEEEEEEEEEPPHHHHHHHHH--

Organism: NCBI:txid392032

Radius of gyration: 13.47 Å; chains: 1; bounding box: 32×24×34 Å

Foldseek 3Di:
DPPPWDWDWDDDPPDIFIDTPDPPFPAAADEPVPDDDDFPAKDWDADVVVGIDIWGKDFDFDDDPPDTDTGIHTHDDPVVPVVRVPVD